Protein AF-A0A2A5CNB8-F1 (afdb_monomer_lite)

Radius of gyration: 15.56 Å; chains: 1; bounding box: 25×47×41 Å

Foldseek 3Di:
DDPPDPPVPPDADKDWDDWDQDDPQQKIKIFIFHQDPVVRDTDGPFIWIAHNVRHTDPDTHHPVRNNVVVVVVVVVD

Secondary structure (DSSP, 8-state):
--------TTS---EEEEEEEETTTTEEEEEEEEE-TTT--EEEEEEEEE-TTSPBPSS-B-HHHHHHHHHHHHTT-

pLDDT: mean 86.44, std 17.98, range [35.66, 98.31]

Sequence (77 aa):
MIDLQKKDENKGTKMIANGHPYGDTGYVILEEGEINPETYAFIVHHYLVVYPDGTQESGTFTMDEAKGKIDQLMDKS

Structure (mmCIF, N/CA/C/O backbone):
data_AF-A0A2A5CNB8-F1
#
_entry.id   AF-A0A2A5CNB8-F1
#
loop_
_atom_site.group_PDB
_atom_site.id
_atom_site.type_symbol
_atom_site.label_atom_id
_atom_site.label_alt_id
_atom_site.label_comp_id
_atom_site.label_asym_id
_atom_site.label_entity_id
_atom_site.label_seq_id
_atom_site.pdbx_PDB_ins_code
_atom_site.Cartn_x
_atom_site.Cartn_y
_atom_site.Cartn_z
_atom_site.occupancy
_atom_site.B_iso_or_equiv
_atom_site.auth_seq_id
_atom_site.auth_comp_id
_atom_site.auth_asym_id
_atom_site.auth_atom_id
_atom_site.pdbx_PDB_model_num
ATOM 1 N N . MET A 1 1 ? 0.475 39.146 -4.194 1.00 39.78 1 MET A N 1
ATOM 2 C CA . MET A 1 1 ? 0.246 37.809 -4.776 1.00 39.78 1 MET A CA 1
ATOM 3 C C . MET A 1 1 ? 1.411 36.943 -4.351 1.00 39.78 1 MET A C 1
ATOM 5 O O . MET A 1 1 ? 2.539 37.348 -4.596 1.00 39.78 1 MET A O 1
ATOM 9 N N . ILE A 1 2 ? 1.157 35.864 -3.613 1.00 35.66 2 ILE A N 1
ATOM 10 C CA . ILE A 1 2 ? 2.205 34.931 -3.195 1.00 35.66 2 ILE A CA 1
ATOM 11 C C . ILE A 1 2 ? 2.160 33.776 -4.184 1.00 35.66 2 ILE A C 1
ATOM 13 O O . ILE A 1 2 ? 1.141 33.100 -4.299 1.00 35.66 2 ILE A O 1
ATOM 17 N N . ASP A 1 3 ? 3.254 33.605 -4.911 1.00 44.38 3 ASP A N 1
ATOM 18 C CA . ASP A 1 3 ? 3.486 32.449 -5.759 1.00 44.38 3 ASP A CA 1
ATOM 19 C C . ASP A 1 3 ? 3.841 31.263 -4.848 1.00 44.38 3 ASP A C 1
ATOM 21 O O . ASP A 1 3 ? 4.944 31.162 -4.309 1.00 44.38 3 ASP A O 1
ATOM 25 N N . LEU A 1 4 ? 2.840 30.432 -4.563 1.00 47.44 4 LEU A N 1
ATOM 26 C CA . LEU A 1 4 ? 2.954 29.207 -3.777 1.00 47.44 4 LEU A CA 1
ATOM 27 C C . LEU A 1 4 ? 2.597 28.044 -4.690 1.00 47.44 4 LEU A C 1
ATOM 29 O O . LEU A 1 4 ? 1.469 27.563 -4.664 1.00 47.44 4 LEU A O 1
ATOM 33 N N . GLN A 1 5 ? 3.563 27.625 -5.502 1.00 43.56 5 GLN A N 1
ATOM 34 C CA . GLN A 1 5 ? 3.835 26.226 -5.834 1.00 43.56 5 GLN A CA 1
ATOM 35 C C . GLN A 1 5 ? 5.016 26.187 -6.804 1.00 43.56 5 GLN A C 1
ATOM 37 O O . GLN A 1 5 ? 4.855 26.174 -8.022 1.00 43.56 5 GLN A O 1
ATOM 42 N N . LYS A 1 6 ? 6.233 26.100 -6.254 1.00 42.47 6 LYS A N 1
ATOM 43 C CA . LYS A 1 6 ? 7.317 25.449 -6.990 1.00 42.47 6 LYS A CA 1
ATOM 44 C C . LYS A 1 6 ? 6.875 24.005 -7.196 1.00 42.47 6 LYS A C 1
ATOM 46 O O . LYS A 1 6 ? 6.961 23.193 -6.279 1.00 42.47 6 LYS A O 1
ATOM 51 N N . LYS A 1 7 ? 6.310 23.722 -8.368 1.00 45.97 7 LYS A N 1
ATOM 52 C CA . LYS A 1 7 ? 6.119 22.358 -8.840 1.00 45.97 7 LYS A CA 1
ATOM 53 C C . LYS A 1 7 ? 7.521 21.769 -8.896 1.00 45.97 7 LYS A C 1
ATOM 55 O O . LYS A 1 7 ? 8.380 22.300 -9.590 1.00 45.97 7 LYS A O 1
ATOM 60 N N . ASP A 1 8 ? 7.778 20.777 -8.060 1.00 50.47 8 ASP A N 1
ATOM 61 C CA . ASP A 1 8 ? 9.056 20.079 -8.024 1.00 50.47 8 ASP A CA 1
ATOM 62 C C . ASP A 1 8 ? 9.172 19.325 -9.357 1.00 50.47 8 ASP A C 1
ATOM 64 O O . ASP A 1 8 ? 8.633 18.230 -9.511 1.00 50.47 8 ASP A O 1
ATOM 68 N N . GLU A 1 9 ? 9.773 19.958 -10.370 1.00 49.94 9 GLU A N 1
ATOM 69 C CA . GLU A 1 9 ? 9.828 19.466 -11.759 1.00 49.94 9 GLU A CA 1
ATOM 70 C C . GLU A 1 9 ? 10.624 18.156 -11.904 1.00 49.94 9 GLU A C 1
ATOM 72 O O . GLU A 1 9 ? 10.714 17.605 -12.996 1.00 49.94 9 GLU A O 1
ATOM 77 N N . ASN A 1 10 ? 11.163 17.636 -10.797 1.00 52.53 10 ASN A N 1
ATOM 78 C CA . ASN A 1 10 ? 11.964 16.421 -10.739 1.00 52.53 10 ASN A CA 1
ATOM 79 C C . ASN A 1 10 ? 11.313 15.269 -9.945 1.00 52.53 10 ASN A C 1
ATOM 81 O O . ASN A 1 10 ? 11.962 14.257 -9.691 1.00 52.53 10 ASN A O 1
ATOM 85 N N . LYS A 1 11 ? 10.043 15.393 -9.528 1.00 57.31 11 LYS A N 1
ATOM 86 C CA . LYS A 1 11 ? 9.277 14.242 -9.024 1.00 57.31 11 LYS A CA 1
ATOM 87 C C . LYS A 1 11 ? 8.625 13.537 -10.208 1.00 57.31 11 LYS A C 1
ATOM 89 O O . LYS A 1 11 ? 7.671 14.061 -10.783 1.00 57.31 11 LYS A O 1
ATOM 94 N N . GLY A 1 12 ? 9.131 12.352 -10.553 1.00 64.38 12 GLY A N 1
ATOM 95 C CA . GLY A 1 12 ? 8.448 11.429 -11.460 1.00 64.38 12 GLY A CA 1
ATOM 96 C C . GLY A 1 12 ? 6.968 11.294 -11.086 1.00 64.38 12 GLY A C 1
ATOM 97 O O . GLY A 1 12 ? 6.593 11.429 -9.916 1.00 64.38 12 GLY A O 1
ATOM 98 N N . THR A 1 13 ? 6.103 11.101 -12.085 1.00 71.38 13 THR A N 1
ATOM 99 C CA . THR A 1 13 ? 4.665 10.943 -11.832 1.00 71.38 13 THR A CA 1
ATOM 100 C C . THR A 1 13 ? 4.458 9.680 -11.003 1.00 71.38 13 THR A C 1
ATOM 102 O O . THR A 1 13 ? 4.654 8.575 -11.502 1.00 71.38 13 THR A O 1
ATOM 105 N N . LYS A 1 14 ? 4.076 9.852 -9.736 1.00 81.88 14 LYS A N 1
ATOM 106 C CA . LYS A 1 14 ? 3.728 8.746 -8.847 1.00 81.88 14 LYS A CA 1
ATOM 107 C C . LYS A 1 14 ? 2.373 8.187 -9.244 1.00 81.88 14 LYS A C 1
ATOM 109 O O . LYS A 1 14 ? 1.418 8.938 -9.443 1.00 81.88 14 LYS A O 1
ATOM 114 N N . MET A 1 15 ? 2.306 6.872 -9.360 1.00 91.31 15 MET A N 1
ATOM 115 C CA . MET A 1 15 ? 1.101 6.146 -9.720 1.00 91.31 15 MET A CA 1
ATOM 116 C C . MET A 1 15 ? 0.797 5.094 -8.660 1.00 91.31 15 MET A C 1
ATOM 118 O O . MET A 1 15 ? 1.707 4.469 -8.114 1.00 91.31 15 MET A O 1
ATOM 122 N N . ILE A 1 16 ? -0.494 4.891 -8.413 1.00 92.62 16 ILE A N 1
ATOM 123 C CA . ILE A 1 16 ? -0.999 3.748 -7.658 1.00 92.62 16 ILE A CA 1
ATOM 124 C C . ILE A 1 16 ? -1.338 2.650 -8.662 1.00 92.62 16 ILE A C 1
ATOM 126 O O . ILE A 1 16 ? -2.068 2.917 -9.619 1.00 92.62 16 ILE A O 1
ATOM 130 N N . ALA A 1 17 ? -0.799 1.446 -8.465 1.00 88.69 17 ALA A N 1
ATOM 131 C CA . ALA A 1 17 ? -1.073 0.309 -9.345 1.00 88.69 17 ALA A CA 1
ATOM 132 C C . ALA A 1 17 ? -2.115 -0.634 -8.742 1.00 88.69 17 ALA A C 1
ATOM 134 O O . ALA A 1 17 ? -3.299 -0.518 -9.054 1.00 88.69 17 ALA A O 1
ATOM 135 N N . ASN A 1 18 ? -1.685 -1.564 -7.887 1.00 93.38 18 ASN A N 1
ATOM 136 C CA . ASN A 1 18 ? -2.560 -2.583 -7.319 1.00 93.38 18 ASN A CA 1
ATOM 137 C C . ASN A 1 18 ? -2.907 -2.291 -5.860 1.00 93.38 18 ASN A C 1
ATOM 139 O O . ASN A 1 18 ? -2.116 -1.709 -5.115 1.00 93.38 18 ASN A O 1
ATOM 143 N N . GLY A 1 19 ? -4.093 -2.747 -5.461 1.00 95.31 19 GLY A N 1
ATOM 144 C CA . GLY A 1 19 ? -4.514 -2.815 -4.070 1.00 95.31 19 GLY A CA 1
ATOM 145 C C . GLY A 1 19 ? -4.657 -4.259 -3.617 1.00 95.31 19 GLY A C 1
ATOM 146 O O . GLY A 1 19 ? -5.266 -5.077 -4.306 1.00 95.31 19 GLY A O 1
ATOM 147 N N . HIS A 1 20 ? -4.114 -4.550 -2.442 1.00 96.88 20 HIS A N 1
ATOM 148 C CA . HIS A 1 20 ? -4.126 -5.861 -1.809 1.00 96.88 20 HIS A CA 1
ATOM 149 C C . HIS A 1 20 ? -4.972 -5.783 -0.536 1.00 96.88 20 HIS A C 1
ATOM 151 O O . HIS A 1 20 ? -4.499 -5.235 0.463 1.00 96.88 20 HIS A O 1
ATOM 157 N N . PRO A 1 21 ? -6.223 -6.279 -0.544 1.00 96.69 21 PRO A N 1
ATOM 158 C CA . PRO A 1 21 ? -6.995 -6.433 0.682 1.00 96.69 21 PRO A CA 1
ATOM 159 C C . PRO A 1 21 ? -6.230 -7.311 1.672 1.00 96.69 21 PRO A C 1
ATOM 161 O O . PRO A 1 21 ? -5.637 -8.319 1.275 1.00 96.69 21 PRO A O 1
ATOM 164 N N . TYR A 1 22 ? -6.233 -6.937 2.947 1.00 96.00 22 TYR A N 1
ATOM 165 C CA . TYR A 1 22 ? -5.506 -7.674 3.974 1.00 96.00 22 TYR A CA 1
ATOM 166 C C . TYR A 1 22 ? -6.339 -7.838 5.246 1.00 96.00 22 TYR A C 1
ATOM 168 O O . TYR A 1 22 ? -6.890 -6.873 5.775 1.00 96.00 22 TYR A O 1
ATOM 176 N N . GLY A 1 23 ? -6.414 -9.082 5.727 1.00 87.44 23 GLY A N 1
ATOM 177 C CA . GLY A 1 23 ? -7.317 -9.481 6.806 1.00 87.44 23 GLY A CA 1
ATOM 178 C C . GLY A 1 23 ? -8.796 -9.430 6.400 1.00 87.44 23 GLY A C 1
ATOM 179 O O . GLY A 1 23 ? -9.131 -9.318 5.222 1.00 87.44 23 GLY A O 1
ATOM 180 N N . ASP A 1 24 ? -9.676 -9.482 7.402 1.00 89.00 24 ASP A N 1
ATOM 181 C CA . ASP A 1 24 ? -11.141 -9.475 7.231 1.00 89.00 24 ASP A CA 1
ATOM 182 C C . ASP A 1 24 ? -11.784 -8.131 7.635 1.00 89.00 24 ASP A C 1
ATOM 184 O O . ASP A 1 24 ? -13.000 -8.015 7.783 1.00 89.00 24 ASP A O 1
ATOM 188 N N . THR A 1 25 ? -10.965 -7.101 7.845 1.00 86.31 25 THR A N 1
ATOM 189 C CA . THR A 1 25 ? -11.356 -5.818 8.455 1.00 86.31 25 THR A CA 1
ATOM 190 C C . THR A 1 25 ? -11.509 -4.679 7.448 1.00 86.31 25 THR A C 1
ATOM 192 O O . THR A 1 25 ? -11.963 -3.599 7.814 1.00 86.31 25 THR A O 1
ATOM 195 N N . GLY A 1 26 ? -11.178 -4.912 6.173 1.00 93.50 26 GLY A N 1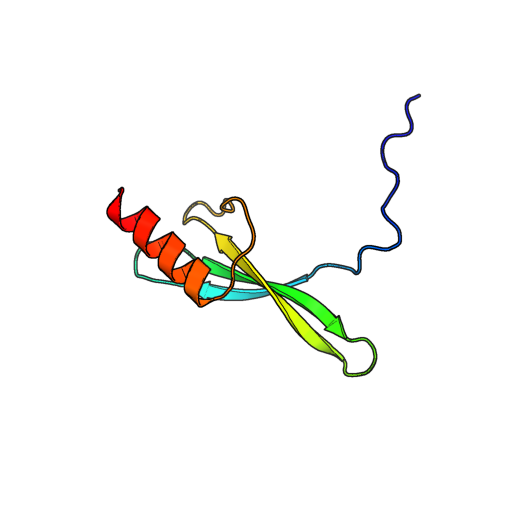
ATOM 196 C CA . GLY A 1 26 ? -11.329 -3.931 5.092 1.00 93.50 26 GLY A CA 1
ATOM 197 C C . GLY A 1 26 ? -10.113 -3.031 4.857 1.00 93.50 26 GLY A C 1
ATOM 198 O O . GLY A 1 26 ? -10.210 -2.090 4.075 1.00 93.50 26 GLY A O 1
ATOM 199 N N . TYR A 1 27 ? -8.971 -3.313 5.492 1.00 97.38 27 TYR A N 1
ATOM 200 C CA . TYR A 1 27 ? -7.716 -2.630 5.177 1.00 97.38 27 TYR A CA 1
ATOM 201 C C . TYR A 1 27 ? -7.190 -3.048 3.803 1.00 97.38 27 TYR A C 1
ATOM 203 O O . TYR A 1 27 ? -7.333 -4.199 3.378 1.00 97.38 27 TYR A O 1
ATOM 211 N N . VAL A 1 28 ? -6.531 -2.109 3.126 1.00 98.00 28 VAL A N 1
ATOM 212 C CA . VAL A 1 28 ? -5.924 -2.335 1.811 1.00 98.00 28 VAL A CA 1
ATOM 213 C C . VAL A 1 28 ? -4.483 -1.843 1.816 1.00 98.00 28 VAL A C 1
ATOM 215 O O . VAL A 1 28 ? -4.190 -0.743 2.280 1.00 98.00 28 VAL A O 1
ATOM 218 N N . ILE A 1 29 ? -3.578 -2.650 1.269 1.00 98.19 29 ILE A N 1
ATOM 219 C CA . ILE A 1 29 ? -2.192 -2.267 1.007 1.00 98.19 29 ILE A CA 1
ATOM 220 C C . ILE A 1 29 ? -2.090 -1.849 -0.461 1.00 98.19 29 ILE A C 1
ATOM 222 O O . ILE A 1 29 ? -2.375 -2.653 -1.347 1.00 98.19 29 ILE A O 1
ATOM 226 N N . LEU A 1 30 ? -1.701 -0.605 -0.734 1.00 97.81 30 LEU A N 1
ATOM 227 C CA . LEU A 1 30 ? -1.558 -0.083 -2.097 1.00 97.81 30 LEU A CA 1
ATOM 228 C C . LEU A 1 30 ? -0.098 -0.077 -2.537 1.00 97.81 30 LEU A C 1
ATOM 230 O O . LEU A 1 30 ? 0.772 0.317 -1.767 1.00 97.81 30 LEU A O 1
ATOM 234 N N . GLU A 1 31 ? 0.161 -0.444 -3.786 1.00 97.50 31 GLU A N 1
ATOM 235 C CA . GLU A 1 31 ? 1.451 -0.222 -4.443 1.00 97.50 31 GLU A CA 1
ATOM 236 C C . GLU A 1 31 ? 1.560 1.225 -4.933 1.00 97.50 31 GLU A C 1
ATOM 238 O O . GLU A 1 31 ? 0.764 1.643 -5.776 1.00 97.50 31 GLU A O 1
ATOM 243 N N . GLU A 1 32 ? 2.571 1.967 -4.468 1.00 96.31 32 GLU A N 1
ATOM 244 C CA . GLU A 1 32 ? 2.957 3.260 -5.041 1.00 96.31 32 GLU A CA 1
ATOM 245 C C . GLU A 1 32 ? 4.301 3.128 -5.767 1.00 96.31 32 GLU A C 1
ATOM 247 O O . GLU A 1 32 ? 5.291 2.601 -5.244 1.00 96.31 32 GLU A O 1
ATOM 252 N N . GLY A 1 33 ? 4.337 3.616 -7.001 1.00 95.06 33 GLY A N 1
ATOM 253 C CA . GLY A 1 33 ? 5.466 3.418 -7.892 1.00 95.06 33 GLY A CA 1
ATOM 254 C C . GLY A 1 33 ? 5.480 4.380 -9.071 1.00 95.06 33 GLY A C 1
ATOM 255 O O . GLY A 1 33 ? 4.762 5.383 -9.097 1.00 95.06 33 GLY A O 1
ATOM 256 N N . GLU A 1 34 ? 6.298 4.054 -10.064 1.00 95.19 34 GLU A N 1
ATOM 257 C CA . GLU A 1 34 ? 6.372 4.777 -11.334 1.00 95.19 34 GLU A CA 1
ATOM 258 C C . GLU A 1 34 ? 6.501 3.811 -12.516 1.00 95.19 34 GLU A C 1
ATOM 260 O O . GLU A 1 34 ? 6.891 2.655 -12.360 1.00 95.19 34 GLU A O 1
ATOM 265 N N . ILE A 1 35 ? 6.176 4.281 -13.719 1.00 92.00 35 ILE A N 1
ATOM 266 C CA . ILE A 1 35 ? 6.405 3.514 -14.945 1.00 92.00 35 ILE A CA 1
ATOM 267 C C . ILE A 1 35 ? 7.837 3.759 -15.415 1.00 92.00 35 ILE A C 1
ATOM 269 O O . ILE A 1 35 ? 8.221 4.902 -15.663 1.00 92.00 35 ILE A O 1
ATOM 273 N N . ASN A 1 36 ? 8.609 2.689 -15.599 1.00 90.00 36 ASN A N 1
ATOM 274 C CA . ASN A 1 36 ? 9.887 2.768 -16.295 1.00 90.00 36 ASN A CA 1
ATOM 275 C C . ASN A 1 36 ? 9.622 3.080 -17.784 1.00 90.00 36 ASN A C 1
ATOM 277 O O . ASN A 1 36 ? 8.976 2.275 -18.454 1.00 90.00 36 ASN A O 1
ATOM 281 N N . PRO A 1 37 ? 10.106 4.208 -18.334 1.00 88.75 37 PRO A N 1
ATOM 282 C CA . PRO A 1 37 ? 9.778 4.618 -19.700 1.00 88.75 37 PRO A CA 1
ATOM 283 C C . PRO A 1 37 ? 10.450 3.770 -20.790 1.00 88.75 37 PRO A C 1
ATOM 285 O O . PRO A 1 37 ? 10.001 3.799 -21.933 1.00 88.75 37 PRO A O 1
ATOM 288 N N . GLU A 1 38 ? 11.512 3.030 -20.467 1.00 94.69 38 GLU A N 1
ATOM 289 C CA . GLU A 1 38 ? 12.226 2.174 -21.423 1.00 94.69 38 GLU A CA 1
ATOM 290 C 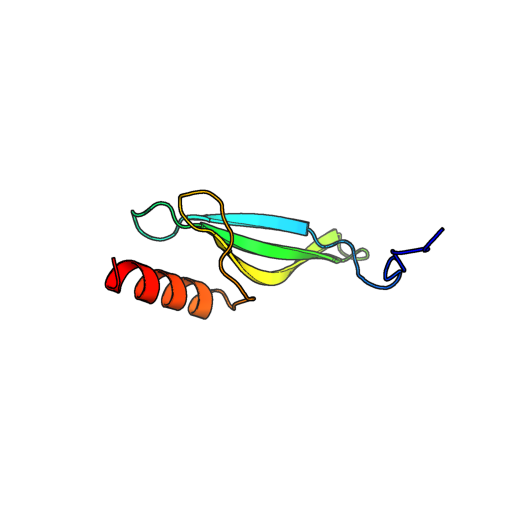C . GLU A 1 38 ? 11.562 0.804 -21.5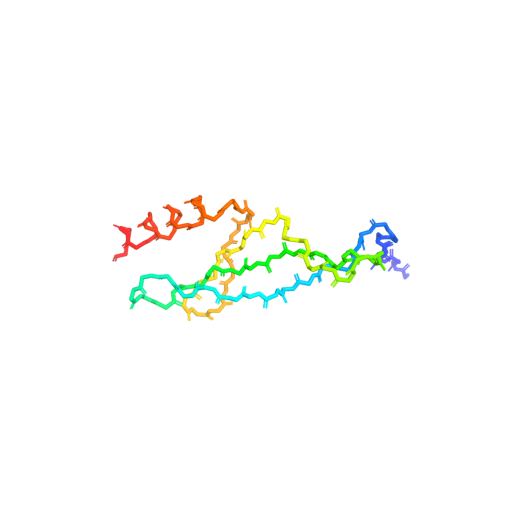63 1.00 94.69 38 GLU A C 1
ATOM 292 O O . GLU A 1 38 ? 11.510 0.235 -22.652 1.00 94.69 38 GLU A O 1
ATOM 297 N N . THR A 1 39 ? 11.057 0.265 -20.452 1.00 95.44 39 THR A N 1
ATOM 298 C CA . THR A 1 39 ? 10.487 -1.090 -20.394 1.00 95.44 39 THR A CA 1
ATOM 299 C C . THR A 1 39 ? 8.966 -1.099 -20.292 1.00 95.44 39 THR A C 1
ATOM 301 O O . THR A 1 39 ? 8.353 -2.153 -20.442 1.00 95.44 39 THR A O 1
ATOM 304 N N . TYR A 1 40 ? 8.360 0.057 -20.011 1.00 90.19 40 TYR A N 1
ATOM 305 C CA . TYR A 1 40 ? 6.947 0.241 -19.665 1.00 90.19 40 TYR A CA 1
ATOM 306 C C . TYR A 1 40 ? 6.479 -0.580 -18.456 1.00 90.19 40 TYR A C 1
ATOM 308 O O . TYR A 1 40 ? 5.279 -0.679 -18.195 1.00 90.19 40 TYR A O 1
ATOM 316 N N . ALA A 1 41 ? 7.411 -1.158 -17.697 1.00 93.50 41 ALA A N 1
ATOM 317 C CA . ALA A 1 41 ? 7.100 -1.889 -16.483 1.00 93.50 41 ALA A CA 1
ATOM 318 C C . ALA A 1 41 ? 6.755 -0.917 -15.350 1.00 93.50 41 ALA A C 1
ATOM 320 O O . ALA A 1 41 ? 7.388 0.130 -15.202 1.00 93.50 41 ALA A O 1
ATOM 321 N N . PHE A 1 42 ? 5.784 -1.294 -14.520 1.00 93.06 42 PHE A N 1
ATOM 322 C CA . PHE A 1 42 ? 5.530 -0.597 -13.266 1.00 93.06 42 PHE A CA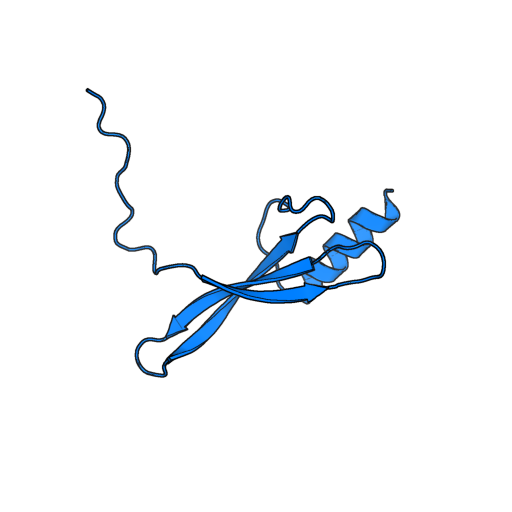 1
ATOM 323 C C . PHE A 1 42 ? 6.566 -1.015 -12.222 1.00 93.06 42 PHE A C 1
ATOM 325 O O . PHE A 1 42 ? 6.709 -2.198 -11.912 1.00 93.06 42 PHE A O 1
ATOM 332 N N . ILE A 1 43 ? 7.296 -0.035 -11.698 1.00 94.88 43 ILE A N 1
ATOM 333 C CA . ILE A 1 43 ? 8.307 -0.211 -10.663 1.00 94.88 43 ILE A CA 1
ATOM 334 C C . ILE A 1 43 ? 7.702 0.245 -9.342 1.00 94.88 43 ILE A C 1
ATOM 336 O O . ILE A 1 43 ? 7.500 1.439 -9.116 1.00 94.88 43 ILE A O 1
ATOM 340 N N . VAL A 1 44 ? 7.405 -0.722 -8.474 1.00 95.31 44 VAL A N 1
ATOM 341 C CA . VAL A 1 44 ? 6.935 -0.457 -7.112 1.00 95.31 44 VAL A CA 1
ATOM 342 C C . VAL A 1 44 ? 8.092 0.123 -6.304 1.00 95.31 44 VAL A C 1
ATOM 344 O O . VAL A 1 44 ? 9.155 -0.491 -6.214 1.00 95.31 44 VAL A O 1
ATOM 347 N N . HIS A 1 45 ? 7.875 1.284 -5.691 1.00 95.88 45 HIS A N 1
ATOM 348 C CA . HIS A 1 45 ? 8.855 1.908 -4.799 1.00 95.88 45 HIS A CA 1
ATOM 349 C C . HIS A 1 45 ? 8.585 1.547 -3.343 1.00 95.88 45 HIS A C 1
ATOM 351 O O . HIS A 1 45 ? 9.508 1.249 -2.589 1.00 95.88 45 HIS A O 1
ATOM 357 N N . HIS A 1 46 ? 7.319 1.587 -2.942 1.00 97.06 46 HIS A N 1
ATOM 358 C CA . HIS A 1 46 ? 6.875 1.262 -1.593 1.00 97.06 46 HIS A CA 1
ATOM 359 C C . HIS A 1 46 ? 5.374 0.971 -1.585 1.00 97.06 46 HIS A C 1
ATOM 361 O O . HIS A 1 46 ? 4.686 1.060 -2.603 1.00 97.06 46 HIS A O 1
ATOM 367 N N . TYR A 1 47 ? 4.877 0.636 -0.403 1.00 98.19 47 TYR A N 1
ATOM 368 C CA . TYR A 1 47 ? 3.484 0.347 -0.145 1.00 98.19 47 TYR A CA 1
ATOM 369 C C . TYR A 1 47 ? 2.888 1.367 0.818 1.00 98.19 47 TYR A C 1
ATOM 371 O O . TYR A 1 47 ? 3.579 1.918 1.680 1.00 98.19 47 TYR A O 1
ATOM 379 N N . LEU A 1 48 ? 1.592 1.601 0.673 1.00 97.88 48 LEU A N 1
ATOM 380 C CA . LEU A 1 48 ? 0.794 2.455 1.543 1.00 97.88 48 LEU A CA 1
ATOM 381 C C . LEU A 1 48 ? -0.241 1.589 2.255 1.00 97.88 48 LEU A C 1
ATOM 383 O O . LEU A 1 48 ? -0.752 0.635 1.673 1.00 97.88 48 LEU A O 1
ATOM 387 N N . VAL A 1 49 ? -0.566 1.933 3.496 1.00 98.19 49 VAL A N 1
ATOM 388 C CA . VAL A 1 49 ? -1.657 1.294 4.240 1.00 98.19 49 VAL A CA 1
ATOM 389 C C . VAL A 1 49 ? -2.875 2.205 4.180 1.00 98.19 49 VAL A C 1
ATOM 391 O O . VAL A 1 49 ? -2.779 3.390 4.495 1.00 98.19 49 VAL A O 1
ATOM 394 N N . VAL A 1 50 ? -4.013 1.652 3.774 1.00 97.88 50 VAL A N 1
ATOM 395 C CA . VAL A 1 50 ? -5.298 2.347 3.692 1.00 97.88 50 VAL A CA 1
ATOM 396 C C . VAL A 1 50 ? -6.269 1.714 4.679 1.00 97.88 50 VAL A C 1
ATOM 398 O O . VAL A 1 50 ? -6.437 0.492 4.712 1.00 97.88 50 VAL A O 1
ATOM 401 N N . TYR A 1 51 ? -6.880 2.565 5.494 1.00 97.25 51 TYR A N 1
ATOM 402 C CA . TYR A 1 51 ? -7.906 2.216 6.463 1.00 97.25 51 TYR A CA 1
ATOM 403 C C . TYR A 1 51 ? -9.219 1.814 5.771 1.00 97.25 51 TYR A C 1
ATOM 405 O O . TYR A 1 51 ? -9.465 2.216 4.632 1.00 97.25 51 TYR A O 1
ATOM 413 N N . PRO A 1 52 ? -10.118 1.091 6.464 1.00 96.69 52 PRO A N 1
ATOM 414 C CA . PRO A 1 52 ? -11.419 0.709 5.907 1.00 96.69 52 PRO A CA 1
ATOM 415 C C . PRO A 1 52 ? -12.304 1.894 5.490 1.00 96.69 52 PRO A C 1
ATOM 417 O O . PRO A 1 52 ? -13.191 1.741 4.654 1.00 96.69 52 PRO A O 1
ATOM 420 N N . ASP A 1 53 ? -12.069 3.083 6.053 1.00 95.69 53 ASP A N 1
ATOM 421 C CA . ASP A 1 5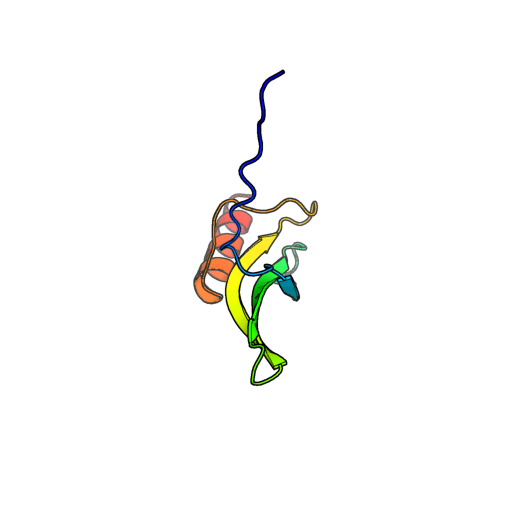3 ? -12.763 4.322 5.683 1.00 95.69 53 ASP A CA 1
ATOM 422 C C . ASP A 1 53 ? -12.174 5.014 4.435 1.00 95.69 53 ASP A C 1
ATOM 424 O O . ASP A 1 53 ? -12.671 6.057 4.005 1.00 95.69 53 ASP A O 1
ATOM 428 N N . GLY A 1 54 ? -11.131 4.430 3.838 1.00 94.00 54 GLY A N 1
ATOM 429 C CA . GLY A 1 54 ? -10.439 4.946 2.660 1.00 94.00 54 GLY A CA 1
ATOM 430 C C . GLY A 1 54 ? -9.371 5.998 2.961 1.00 94.00 54 GLY A C 1
ATOM 431 O O . GLY A 1 54 ? -8.729 6.482 2.028 1.00 94.00 54 GLY A O 1
ATOM 432 N N . THR A 1 55 ? -9.151 6.363 4.227 1.00 96.69 55 THR A N 1
ATOM 433 C CA . THR A 1 55 ? -8.040 7.243 4.606 1.00 96.69 55 THR A CA 1
ATOM 434 C C . THR A 1 55 ? -6.718 6.481 4.614 1.00 96.69 55 THR A C 1
ATOM 436 O O . THR A 1 55 ? -6.676 5.260 4.749 1.00 96.69 55 THR A O 1
ATOM 439 N N . GLN A 1 56 ? -5.608 7.193 4.436 1.00 95.62 56 GLN A N 1
ATOM 440 C CA . GLN A 1 56 ? -4.281 6.586 4.393 1.00 95.62 56 GLN A CA 1
ATOM 441 C C . GLN A 1 56 ? -3.577 6.723 5.743 1.00 95.62 56 GLN A C 1
ATOM 443 O O . GLN A 1 56 ? -3.550 7.806 6.331 1.00 95.62 56 GLN A O 1
ATOM 448 N N . GLU A 1 57 ? -2.938 5.648 6.192 1.00 97.00 57 GLU A N 1
ATOM 449 C CA . GLU A 1 57 ? -1.989 5.706 7.294 1.00 97.00 57 GLU A CA 1
ATOM 450 C C . GLU A 1 57 ? -0.721 6.463 6.892 1.00 97.00 57 GLU A C 1
ATOM 452 O O . GLU A 1 57 ? -0.237 6.405 5.756 1.00 97.00 57 GLU A O 1
ATOM 457 N N . SER A 1 58 ? -0.175 7.205 7.851 1.00 95.75 58 SER A N 1
ATOM 458 C CA . SER A 1 58 ? 1.027 8.000 7.617 1.00 95.75 58 SER A CA 1
ATOM 459 C C . SER A 1 58 ? 2.251 7.113 7.400 1.00 95.75 58 SER A C 1
ATOM 461 O O . SER A 1 58 ? 2.552 6.233 8.204 1.00 95.75 58 SER A O 1
ATOM 463 N N . GLY A 1 59 ? 3.013 7.420 6.351 1.00 95.56 59 GLY A N 1
ATOM 464 C CA . GLY A 1 59 ? 4.278 6.760 6.045 1.00 95.56 59 GLY A CA 1
ATOM 465 C C . GLY A 1 59 ? 4.227 5.895 4.793 1.00 95.56 59 GLY A C 1
ATOM 466 O O . GLY A 1 59 ? 3.244 5.860 4.057 1.00 95.56 59 GLY A O 1
ATOM 467 N N . THR A 1 60 ? 5.352 5.236 4.552 1.00 97.12 60 THR A N 1
ATOM 468 C CA . THR A 1 60 ? 5.588 4.338 3.425 1.00 97.12 60 THR A CA 1
ATOM 469 C C . THR A 1 60 ? 6.230 3.075 3.963 1.00 97.12 60 THR A C 1
ATOM 471 O O . THR A 1 60 ? 7.093 3.159 4.837 1.00 97.12 60 THR A O 1
ATOM 474 N N . PHE A 1 61 ? 5.837 1.930 3.430 1.00 97.88 61 PHE A N 1
ATOM 475 C CA . PHE A 1 61 ? 6.175 0.632 3.996 1.00 97.88 61 PHE A CA 1
ATOM 476 C C . PHE A 1 61 ? 6.742 -0.298 2.926 1.00 97.88 61 PHE A C 1
ATOM 478 O O . PHE A 1 61 ? 6.460 -0.152 1.737 1.00 97.88 61 PHE A O 1
ATOM 485 N N . THR A 1 62 ? 7.496 -1.306 3.339 1.00 98.12 62 THR A N 1
ATOM 486 C CA . THR A 1 62 ? 7.578 -2.565 2.592 1.00 98.12 62 THR A CA 1
ATOM 487 C C . THR A 1 62 ? 6.281 -3.365 2.764 1.00 98.12 62 THR A C 1
ATOM 489 O O . THR A 1 62 ? 5.466 -3.068 3.637 1.00 98.12 62 THR A O 1
ATOM 492 N N . MET A 1 63 ? 6.068 -4.398 1.944 1.00 97.19 63 MET A N 1
ATOM 493 C CA . MET A 1 63 ? 4.866 -5.237 2.048 1.00 97.19 63 MET A CA 1
ATOM 494 C C . MET A 1 63 ? 4.732 -5.878 3.441 1.00 97.19 63 MET A C 1
ATOM 496 O O . MET A 1 63 ? 3.646 -5.888 4.016 1.00 97.19 63 MET A O 1
ATOM 500 N N . ASP A 1 64 ? 5.829 -6.386 4.006 1.00 98.06 64 ASP A N 1
ATOM 501 C CA . ASP A 1 64 ? 5.801 -7.047 5.315 1.00 98.06 64 ASP A CA 1
ATOM 502 C C . ASP A 1 64 ? 5.588 -6.045 6.457 1.00 98.06 64 ASP A C 1
ATOM 504 O O . ASP A 1 64 ? 4.830 -6.317 7.389 1.00 98.06 64 ASP A O 1
ATOM 508 N N . GLU A 1 65 ? 6.175 -4.850 6.360 1.00 98.31 65 GLU A N 1
ATOM 509 C CA . GLU A 1 65 ? 5.914 -3.769 7.316 1.00 98.31 65 GLU A CA 1
ATOM 510 C C . GLU A 1 65 ? 4.464 -3.283 7.250 1.00 98.31 65 GLU A C 1
ATOM 512 O O . GLU A 1 65 ? 3.880 -2.994 8.292 1.00 98.31 65 GLU A O 1
ATOM 517 N N . ALA A 1 66 ? 3.865 -3.218 6.056 1.00 98.12 66 ALA A N 1
ATOM 518 C CA . ALA A 1 66 ? 2.467 -2.837 5.882 1.00 98.12 66 ALA A CA 1
ATOM 519 C C . ALA A 1 66 ? 1.527 -3.848 6.555 1.00 98.12 66 ALA A C 1
ATOM 521 O O . ALA A 1 66 ? 0.638 -3.454 7.309 1.00 98.12 66 ALA A O 1
ATOM 522 N N . LYS A 1 67 ? 1.765 -5.149 6.353 1.00 97.69 67 LYS A N 1
ATOM 523 C CA . LYS A 1 67 ? 1.014 -6.218 7.031 1.00 97.69 67 LYS A CA 1
ATOM 524 C C . LYS A 1 67 ? 1.164 -6.131 8.546 1.00 97.69 67 LYS A C 1
ATOM 526 O O . LYS A 1 67 ? 0.165 -6.028 9.248 1.00 97.69 67 LYS A O 1
ATOM 531 N N . GLY A 1 68 ? 2.402 -6.049 9.039 1.00 97.38 68 GLY A N 1
ATOM 532 C CA . GLY A 1 68 ? 2.670 -5.926 10.472 1.00 97.38 68 GLY A CA 1
ATOM 533 C C . GLY A 1 68 ? 2.088 -4.649 11.087 1.00 97.38 68 GLY A C 1
ATOM 534 O O . GLY A 1 68 ? 1.669 -4.650 12.243 1.00 97.38 68 GLY A O 1
ATOM 535 N N . LYS A 1 69 ? 2.014 -3.551 10.323 1.00 97.06 69 LYS A N 1
ATOM 536 C CA . LYS A 1 69 ? 1.322 -2.327 10.738 1.00 97.06 69 LYS A CA 1
ATOM 537 C C . LYS A 1 69 ? -0.179 -2.564 10.887 1.00 97.06 69 LYS A C 1
ATOM 539 O O . LYS A 1 69 ? -0.732 -2.151 11.902 1.00 97.06 69 LYS A O 1
ATOM 544 N N . ILE A 1 70 ? -0.821 -3.213 9.916 1.00 96.88 70 ILE A N 1
ATOM 545 C CA . ILE A 1 70 ? -2.257 -3.515 9.979 1.00 96.88 70 ILE A CA 1
ATOM 546 C C . ILE A 1 70 ? -2.552 -4.461 11.147 1.00 96.88 70 ILE A C 1
ATOM 548 O O . ILE A 1 70 ? -3.461 -4.175 11.920 1.00 96.88 70 ILE A O 1
ATOM 552 N N . ASP A 1 71 ? -1.737 -5.497 11.358 1.00 96.38 71 ASP A N 1
ATOM 553 C CA . ASP A 1 71 ? -1.871 -6.401 12.509 1.00 96.38 71 ASP A CA 1
ATOM 554 C C . ASP A 1 71 ? -1.842 -5.618 13.838 1.00 96.38 71 ASP A C 1
ATOM 556 O O . ASP A 1 71 ? -2.739 -5.749 14.668 1.00 96.38 71 ASP A O 1
ATOM 560 N N . GLN A 1 72 ? -0.892 -4.686 14.001 1.00 95.50 72 GLN A N 1
ATOM 561 C CA . GLN A 1 72 ? -0.824 -3.812 15.183 1.00 95.50 72 GLN A CA 1
ATOM 562 C C . GLN A 1 72 ? -2.028 -2.872 15.347 1.00 95.50 72 GLN A C 1
ATOM 564 O O . GLN A 1 72 ? -2.322 -2.458 16.470 1.00 95.50 72 GLN A O 1
ATOM 569 N N . LEU A 1 73 ? -2.652 -2.437 14.249 1.00 93.75 73 LEU A N 1
ATOM 570 C CA . LEU A 1 73 ? -3.828 -1.563 14.281 1.00 93.75 73 LEU A CA 1
ATOM 571 C C . LEU A 1 73 ? -5.084 -2.356 14.669 1.00 93.75 73 LEU A C 1
ATOM 573 O O . LEU A 1 73 ? -5.897 -1.862 15.451 1.00 93.75 73 LEU A O 1
ATOM 577 N N . MET A 1 74 ? -5.202 -3.594 14.185 1.00 90.75 74 MET A N 1
ATOM 578 C CA . MET A 1 74 ? -6.298 -4.499 14.532 1.00 90.75 74 MET A CA 1
ATOM 579 C C . MET A 1 74 ? -6.233 -4.942 15.998 1.00 90.75 74 MET A C 1
ATOM 581 O O . MET A 1 74 ? -7.259 -4.929 16.666 1.00 90.75 74 MET A O 1
ATOM 585 N N . ASP A 1 75 ? -5.043 -5.231 16.532 1.00 88.81 75 ASP A N 1
ATOM 586 C CA . ASP A 1 75 ? -4.863 -5.630 17.941 1.00 88.81 75 ASP A CA 1
ATOM 587 C C . ASP A 1 75 ? -5.217 -4.525 18.954 1.00 88.81 75 ASP A C 1
ATOM 589 O O . ASP A 1 75 ? -5.394 -4.786 20.145 1.00 88.81 75 ASP A O 1
ATOM 593 N N . LYS A 1 76 ? -5.267 -3.267 18.504 1.00 70.31 76 LYS A N 1
ATOM 594 C CA . LYS A 1 76 ? -5.581 -2.097 19.340 1.00 70.31 76 LYS A CA 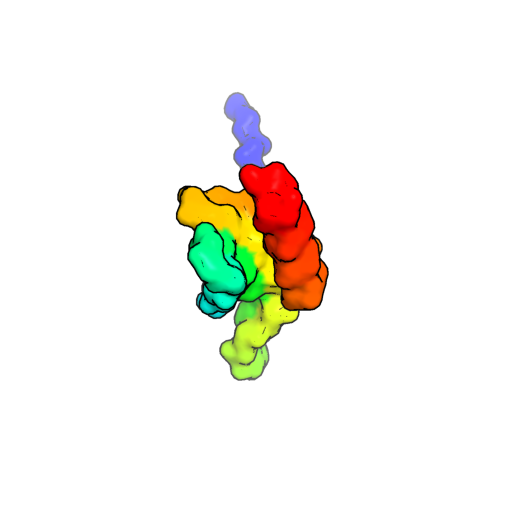1
ATOM 595 C C . LYS A 1 76 ? -7.053 -1.681 19.291 1.00 70.31 76 LYS A C 1
ATOM 597 O O . LYS A 1 76 ? -7.401 -0.719 19.979 1.00 70.31 76 LYS A O 1
ATOM 602 N N . SER A 1 77 ? -7.863 -2.343 18.467 1.00 59.78 77 SER A N 1
ATOM 603 C CA . SER A 1 77 ? -9.287 -2.046 18.255 1.00 59.78 77 SER A CA 1
ATOM 604 C C . SER A 1 77 ? -10.174 -2.916 19.141 1.00 59.78 77 SER A C 1
ATOM 606 O O . SER A 1 77 ? -11.192 -2.383 19.633 1.00 59.78 77 SER A O 1
#